Protein AF-A0A4V1UZB8-F1 (afdb_monomer_lite)

pLDDT: mean 87.88, std 10.33, range [54.5, 97.44]

Secondary structure (DSSP, 8-state):
--HHHHHHHHHHHHHHTTS-HHHHHHHHHHHSEEEEETTEEEESHHHHHHHHHSS-GGGS-HHHHHHHHHHHHSTTT--S-TT-HHHHHHHHHHHHHHHHHHHHTT--B-TTSSBPP-

Foldseek 3Di:
DDPVVVVVVVVVVVVVVPDDPVRVVVVQQQAQWQAADPVGTDGHPQRLCCRQPVDGLVPDALLSNLLSVLCSVPRVPDHSHPPDPVSNVSSVVVLVVQQVVLVVVVFHQDSRSHGDDD

Radius of gyration: 16.23 Å; chains: 1; bounding box: 36×37×41 Å

Sequence (118 aa):
PSFSAIRQAGYASGLETRLSQPQLMALWLETVDMGRSPNGWVRGFYQASRSLYNRAPAQLDDAQFLHLVAVATTPSRLQLNSANTAVKARTEQILRTIERHCADARGAPDASGFCKRG

Structure (mmCIF, N/CA/C/O backbone):
data_AF-A0A4V1UZB8-F1
#
_entry.id   AF-A0A4V1UZB8-F1
#
loop_
_atom_site.group_PDB
_atom_site.id
_atom_site.type_symbol
_atom_site.label_atom_id
_atom_site.label_alt_id
_atom_site.label_comp_id
_atom_site.label_asym_id
_atom_site.label_entity_id
_atom_site.label_seq_id
_atom_site.pdbx_PDB_ins_code
_atom_site.Cartn_x
_atom_site.Cartn_y
_atom_site.Cartn_z
_atom_site.occupancy
_atom_site.B_iso_or_equiv
_atom_site.auth_seq_id
_atom_site.auth_comp_id
_atom_site.auth_asym_id
_atom_site.auth_atom_id
_atom_site.pdbx_PDB_model_num
ATOM 1 N N . PRO A 1 1 ? -14.311 23.770 2.777 1.00 72.44 1 PRO A N 1
ATOM 2 C CA . PRO A 1 1 ? -14.508 22.326 2.484 1.00 72.44 1 PRO A CA 1
ATOM 3 C C . PRO A 1 1 ? -15.445 22.128 1.282 1.00 72.44 1 PRO A C 1
ATOM 5 O O . PRO A 1 1 ? -16.428 22.852 1.172 1.00 72.44 1 PRO A O 1
ATOM 8 N N . SER A 1 2 ? -15.145 21.190 0.377 1.00 89.12 2 SER A N 1
ATOM 9 C CA . SER A 1 2 ? -16.037 20.855 -0.745 1.00 89.12 2 SER A CA 1
ATOM 10 C C . SER A 1 2 ? -17.141 19.879 -0.313 1.00 89.12 2 SER A C 1
ATOM 12 O O . SER A 1 2 ? -16.983 19.137 0.657 1.00 89.12 2 SER A O 1
ATOM 14 N N . PHE A 1 3 ? -18.246 19.813 -1.064 1.00 93.69 3 PHE A N 1
ATOM 15 C CA . PHE A 1 3 ? -19.316 18.837 -0.805 1.00 93.69 3 PHE A CA 1
ATOM 16 C C . PHE A 1 3 ? -18.821 17.383 -0.897 1.00 93.69 3 PHE A C 1
ATOM 18 O O . PHE A 1 3 ? -19.241 16.520 -0.129 1.00 93.69 3 PHE A O 1
ATOM 25 N N . SER A 1 4 ? -17.877 17.099 -1.804 1.00 90.75 4 SER A N 1
ATOM 26 C CA . SER A 1 4 ? -17.230 15.785 -1.885 1.00 90.75 4 SER A CA 1
ATOM 27 C C . SER A 1 4 ? -16.461 15.442 -0.609 1.00 90.75 4 SER A C 1
ATOM 29 O O . SER A 1 4 ? -16.593 14.321 -0.125 1.00 90.75 4 SER A O 1
ATOM 31 N N . ALA A 1 5 ? -15.732 16.402 -0.037 1.00 92.69 5 ALA A N 1
ATOM 32 C CA . ALA A 1 5 ? -14.995 16.208 1.206 1.00 92.69 5 ALA A CA 1
ATOM 33 C C . ALA A 1 5 ? -15.935 15.959 2.397 1.00 92.69 5 ALA A C 1
ATOM 35 O O . ALA A 1 5 ? -15.664 15.078 3.206 1.00 92.69 5 ALA A O 1
ATOM 36 N N . ILE A 1 6 ? -17.074 16.660 2.471 1.00 95.06 6 ILE A N 1
ATOM 37 C CA . ILE A 1 6 ? -18.087 16.431 3.519 1.00 95.06 6 ILE A CA 1
ATOM 38 C C . ILE A 1 6 ? -18.649 15.007 3.432 1.00 95.06 6 ILE A C 1
ATOM 40 O O . ILE A 1 6 ? -18.733 14.315 4.444 1.00 95.06 6 ILE A O 1
ATOM 44 N N . ARG A 1 7 ? -18.990 14.535 2.224 1.00 95.25 7 ARG A N 1
ATOM 45 C CA . ARG A 1 7 ? -19.486 13.161 2.029 1.00 95.25 7 ARG A CA 1
ATOM 46 C C . ARG A 1 7 ? -18.451 12.108 2.417 1.00 95.25 7 ARG A C 1
ATOM 48 O O . ARG A 1 7 ? -18.809 11.126 3.056 1.00 95.25 7 ARG A O 1
ATOM 55 N N . GLN A 1 8 ? -17.188 12.313 2.045 1.00 93.44 8 GLN A N 1
ATOM 56 C CA . GLN A 1 8 ? -16.101 11.401 2.412 1.00 93.44 8 GLN A CA 1
ATOM 57 C C . GLN A 1 8 ? -15.909 11.344 3.929 1.00 93.44 8 GLN A C 1
ATOM 59 O O . GLN A 1 8 ? -15.843 10.250 4.482 1.00 93.44 8 GLN A O 1
ATOM 64 N N . ALA A 1 9 ? -15.894 12.500 4.598 1.00 94.12 9 ALA A N 1
ATOM 65 C CA . ALA A 1 9 ? -15.782 12.572 6.051 1.00 94.12 9 ALA A CA 1
ATOM 66 C C . ALA A 1 9 ? -16.958 11.867 6.747 1.00 94.12 9 ALA A C 1
ATOM 68 O O . ALA A 1 9 ? -16.741 11.035 7.621 1.00 94.12 9 ALA A O 1
ATOM 69 N N . GLY A 1 10 ? -18.194 12.122 6.304 1.00 96.12 10 GLY A N 1
ATOM 70 C CA . GLY A 1 10 ? -19.376 11.454 6.853 1.00 96.12 10 GLY A CA 1
ATOM 71 C C . GLY A 1 10 ? -19.358 9.935 6.651 1.00 96.12 10 GLY A C 1
ATOM 72 O O . GLY A 1 10 ? -19.706 9.188 7.564 1.00 96.12 10 GLY A O 1
ATOM 73 N N . TYR A 1 11 ? -18.912 9.462 5.482 1.00 95.19 11 TYR A N 1
ATOM 74 C CA . TYR A 1 11 ? -18.764 8.030 5.213 1.00 95.19 11 TYR A CA 1
ATOM 75 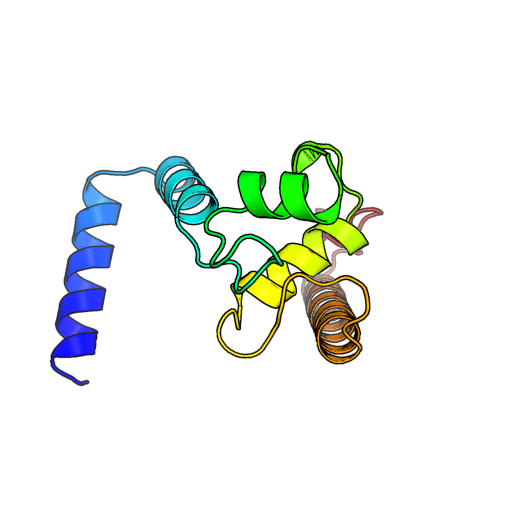C C . TYR A 1 11 ? -17.691 7.383 6.098 1.00 95.19 11 TYR A C 1
ATOM 77 O O . TYR A 1 11 ? -17.928 6.308 6.645 1.00 95.19 11 TYR A O 1
ATOM 85 N N . ALA A 1 12 ? -16.547 8.050 6.287 1.00 94.25 12 ALA A N 1
ATOM 86 C CA . ALA A 1 12 ? -15.483 7.580 7.172 1.00 94.25 12 ALA A CA 1
ATOM 87 C C . ALA A 1 12 ? -15.980 7.439 8.618 1.00 94.25 12 ALA A C 1
ATOM 89 O O . ALA A 1 12 ? -15.883 6.352 9.184 1.00 94.25 12 ALA A O 1
ATOM 90 N N . SER A 1 13 ? -16.624 8.474 9.171 1.00 95.88 13 SER A N 1
ATOM 91 C CA . SER A 1 13 ? -17.211 8.399 10.515 1.00 95.88 13 SER A CA 1
ATOM 92 C C . SER A 1 13 ? -18.254 7.284 10.623 1.00 95.88 13 SER A C 1
ATOM 94 O O . SER A 1 13 ? -18.273 6.543 11.601 1.00 95.88 13 SER A O 1
ATOM 96 N N . GLY A 1 14 ? -19.096 7.104 9.600 1.00 96.56 14 GLY A N 1
ATOM 97 C CA . GLY A 1 14 ? -20.064 6.008 9.559 1.00 96.56 14 GLY A CA 1
ATOM 98 C C . GLY A 1 14 ? -19.409 4.622 9.596 1.00 96.56 14 GLY A C 1
ATOM 99 O O . GLY A 1 14 ? -19.885 3.742 10.314 1.00 96.56 14 GLY A O 1
ATOM 100 N N . LEU A 1 15 ? -18.306 4.422 8.869 1.00 96.06 15 LEU A N 1
ATOM 101 C CA . LEU A 1 15 ? -17.549 3.167 8.888 1.00 96.06 15 LEU A CA 1
ATOM 102 C C . LEU A 1 15 ? -16.904 2.902 10.253 1.00 96.06 15 LEU A C 1
ATOM 104 O O . LEU A 1 15 ? -16.993 1.781 10.753 1.00 96.06 15 LEU A O 1
ATOM 108 N N . GLU A 1 16 ? -16.322 3.926 10.876 1.00 95.94 16 GLU A N 1
ATOM 109 C CA . GLU A 1 16 ? -15.679 3.831 12.195 1.00 95.94 16 GLU A CA 1
ATOM 110 C C . GLU A 1 16 ? -16.663 3.455 13.313 1.00 95.94 16 GLU A C 1
ATOM 112 O O . GLU A 1 16 ? -16.274 2.804 14.278 1.00 95.94 16 GLU A O 1
ATOM 117 N N . THR A 1 17 ? -17.957 3.772 13.1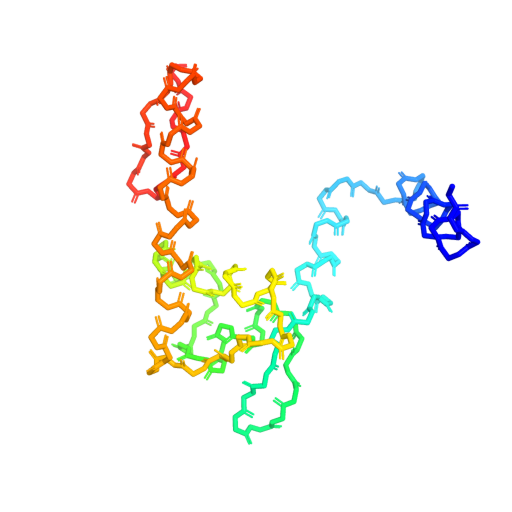71 1.00 97.06 17 THR A N 1
ATOM 118 C CA . THR A 1 17 ? -18.981 3.313 14.133 1.00 97.06 17 THR A CA 1
ATOM 119 C C . THR A 1 17 ? -19.323 1.823 14.031 1.00 97.06 17 THR A C 1
ATOM 121 O O . THR A 1 17 ? -19.960 1.282 14.932 1.00 97.06 17 THR A O 1
ATOM 124 N N . ARG A 1 18 ? -18.944 1.152 12.934 1.00 97.31 18 ARG A N 1
ATOM 125 C CA . ARG A 1 18 ? -19.337 -0.240 12.638 1.00 97.31 18 ARG A CA 1
ATOM 126 C C . ARG A 1 18 ? -18.167 -1.208 12.591 1.00 97.31 18 ARG A C 1
ATOM 128 O O . ARG A 1 18 ? -18.363 -2.401 12.806 1.00 97.31 18 ARG A O 1
ATOM 135 N N . LEU A 1 19 ? -16.980 -0.716 12.255 1.00 97.38 19 LEU A N 1
ATOM 136 C CA . LEU A 1 19 ? -15.789 -1.523 12.047 1.00 97.38 19 LEU A CA 1
ATOM 137 C C . LEU A 1 19 ? -14.697 -1.094 13.018 1.00 97.38 19 LEU A C 1
ATOM 139 O O . LEU A 1 19 ? -14.393 0.087 13.163 1.00 97.38 19 LEU A O 1
ATOM 143 N N . SER A 1 20 ? -14.062 -2.082 13.636 1.00 97.31 20 SER A N 1
ATOM 144 C CA . SER A 1 20 ? -12.830 -1.860 14.388 1.00 97.31 20 SER A CA 1
ATOM 145 C C . SER A 1 20 ? -11.689 -1.424 13.461 1.00 97.31 20 SER A C 1
ATOM 147 O O . SER A 1 20 ? -11.684 -1.721 12.264 1.00 97.31 20 SER A O 1
ATOM 149 N N . GLN A 1 21 ? -10.668 -0.775 14.023 1.00 95.75 21 GLN A N 1
ATOM 150 C CA . GLN A 1 21 ? -9.486 -0.355 13.266 1.00 95.75 21 GLN A CA 1
ATOM 151 C C . GLN A 1 21 ? -8.814 -1.511 12.487 1.00 95.75 21 GLN A C 1
ATOM 153 O O . GLN A 1 21 ? -8.493 -1.305 11.315 1.00 95.75 21 GLN A O 1
ATOM 158 N N . PRO A 1 22 ? -8.650 -2.737 13.037 1.00 97.31 22 PRO A N 1
ATOM 159 C CA . PRO A 1 22 ? -8.135 -3.866 12.258 1.00 97.31 22 PRO A CA 1
ATOM 160 C C . PRO A 1 22 ? -9.029 -4.257 11.076 1.00 97.31 22 PRO A C 1
ATOM 162 O O . PRO A 1 22 ? -8.518 -4.585 10.009 1.00 97.31 22 PRO A O 1
ATOM 165 N N . GLN A 1 23 ? -10.355 -4.197 11.230 1.00 97.44 23 GLN A N 1
ATOM 166 C CA . GLN A 1 23 ? -11.293 -4.499 10.142 1.00 97.44 23 GLN A CA 1
ATOM 167 C C . GLN A 1 23 ? -11.259 -3.425 9.050 1.00 97.44 23 GLN A C 1
ATOM 169 O O . GLN A 1 23 ? -11.280 -3.764 7.870 1.00 97.44 23 GLN A O 1
ATOM 174 N N . LEU A 1 24 ? -11.152 -2.146 9.425 1.00 96.88 24 LEU A N 1
ATOM 175 C CA . LEU A 1 24 ? -10.947 -1.049 8.474 1.00 96.88 24 LEU A CA 1
ATOM 176 C C . LEU A 1 24 ? -9.641 -1.221 7.699 1.00 96.88 24 LEU A C 1
ATOM 178 O O . LEU A 1 24 ? -9.625 -1.072 6.480 1.00 96.88 24 LEU A O 1
ATOM 182 N N . MET A 1 25 ? -8.561 -1.582 8.394 1.00 95.69 25 MET A N 1
ATOM 183 C CA . MET A 1 25 ? -7.271 -1.843 7.764 1.00 95.69 25 MET A CA 1
ATOM 184 C C . MET A 1 25 ? -7.343 -3.040 6.811 1.00 95.69 25 MET A C 1
ATOM 186 O O . MET A 1 25 ? -6.878 -2.943 5.680 1.00 95.69 25 MET A O 1
ATOM 190 N N . ALA A 1 26 ? -7.965 -4.146 7.224 1.00 95.75 26 ALA A N 1
ATOM 191 C CA . ALA A 1 26 ? -8.153 -5.314 6.366 1.00 95.75 26 ALA A CA 1
ATOM 192 C C . ALA A 1 26 ? -8.965 -4.968 5.108 1.00 95.75 26 ALA A C 1
ATOM 194 O O . ALA A 1 26 ? -8.577 -5.334 4.001 1.00 95.75 26 ALA A O 1
ATOM 195 N N . LEU A 1 27 ? -10.048 -4.198 5.263 1.00 96.06 27 LEU A N 1
ATOM 196 C CA . LEU A 1 27 ? -10.851 -3.724 4.139 1.00 96.06 27 LEU A CA 1
ATOM 197 C C . LEU A 1 27 ? -10.034 -2.830 3.196 1.00 96.06 27 LEU A C 1
ATOM 199 O O . LEU A 1 27 ? -10.127 -2.974 1.978 1.00 96.06 27 LEU A O 1
ATOM 203 N N . TRP A 1 28 ? -9.220 -1.922 3.735 1.00 95.25 28 TRP A N 1
ATOM 204 C CA . TRP A 1 28 ? -8.346 -1.075 2.927 1.00 95.25 28 TRP A CA 1
ATOM 205 C C . TRP A 1 28 ? -7.305 -1.904 2.163 1.00 95.25 28 TRP A C 1
ATOM 207 O O . TRP A 1 28 ? -7.158 -1.728 0.956 1.00 95.25 28 TRP A O 1
ATOM 217 N N . LEU A 1 29 ? -6.647 -2.858 2.829 1.00 95.69 29 LEU A N 1
ATOM 218 C CA . LEU A 1 29 ? -5.653 -3.748 2.219 1.00 95.69 29 LEU A CA 1
ATOM 219 C C . LEU A 1 29 ? -6.229 -4.599 1.083 1.00 95.69 29 LEU A C 1
ATOM 221 O O . LEU A 1 29 ? -5.495 -4.925 0.153 1.00 95.69 29 LEU A O 1
ATOM 225 N N . GLU A 1 30 ? -7.515 -4.941 1.145 1.00 95.94 30 GLU A N 1
ATOM 226 C CA . GLU A 1 30 ? -8.217 -5.698 0.105 1.00 95.94 30 GLU A CA 1
ATOM 227 C C . GLU A 1 30 ? -8.653 -4.812 -1.074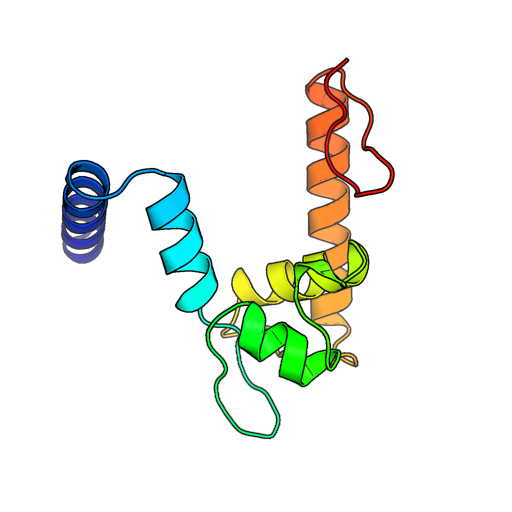 1.00 95.94 30 GLU A C 1
ATOM 229 O O . GLU A 1 30 ? -8.670 -5.252 -2.222 1.00 95.94 30 GLU A O 1
ATOM 234 N N . THR A 1 31 ? -9.007 -3.551 -0.812 1.00 95.50 31 THR A N 1
ATOM 235 C CA . THR A 1 31 ? -9.718 -2.709 -1.792 1.00 95.50 31 THR A CA 1
ATOM 236 C C . THR A 1 31 ? -8.872 -1.619 -2.435 1.00 95.50 31 THR A C 1
ATOM 238 O O . THR A 1 31 ? -9.273 -1.093 -3.474 1.00 95.50 31 THR A O 1
ATOM 241 N N . VAL A 1 32 ? -7.719 -1.276 -1.853 1.00 95.94 32 VAL A N 1
ATOM 242 C CA . VAL A 1 32 ? -6.865 -0.188 -2.340 1.00 95.94 32 VAL A CA 1
ATOM 243 C C . VAL A 1 32 ? -6.417 -0.422 -3.780 1.00 95.94 32 VAL A C 1
ATOM 245 O O . VAL A 1 32 ? -6.032 -1.525 -4.166 1.00 95.94 32 VAL A O 1
ATOM 248 N N . ASP A 1 33 ? -6.462 0.630 -4.591 1.00 95.25 33 ASP A N 1
ATOM 249 C CA . ASP A 1 33 ? -5.961 0.580 -5.956 1.00 95.25 33 ASP A CA 1
ATOM 250 C C . ASP A 1 33 ? -4.437 0.410 -5.966 1.00 95.25 33 ASP A C 1
ATOM 252 O O . ASP A 1 33 ? -3.704 1.160 -5.323 1.00 95.25 33 ASP A O 1
ATOM 256 N N . MET A 1 34 ? -3.962 -0.550 -6.755 1.00 93.94 34 MET A N 1
ATOM 257 C CA . MET A 1 34 ? -2.548 -0.904 -6.878 1.00 93.94 34 MET A CA 1
ATOM 258 C C . MET A 1 34 ? -2.008 -0.598 -8.279 1.00 93.94 34 MET A C 1
ATOM 260 O O . MET A 1 34 ? -0.988 -1.132 -8.681 1.00 93.94 34 MET A O 1
ATOM 264 N N . GLY A 1 35 ? -2.672 0.259 -9.054 1.00 88.88 35 GLY A N 1
ATOM 265 C CA . GLY A 1 35 ? -2.221 0.631 -10.396 1.00 88.88 35 GLY A CA 1
ATOM 266 C C . GLY A 1 35 ? -2.351 -0.503 -11.420 1.00 88.88 35 GLY A C 1
ATOM 267 O O . GLY A 1 35 ? -3.149 -1.430 -11.268 1.00 88.88 35 GLY A O 1
ATOM 268 N N . ARG A 1 36 ? -1.603 -0.406 -12.526 1.00 85.50 36 ARG A N 1
ATOM 269 C CA . ARG A 1 36 ? -1.683 -1.366 -13.643 1.00 85.50 36 ARG A CA 1
ATOM 270 C C . ARG A 1 36 ? -0.618 -2.459 -13.562 1.00 85.50 36 ARG A C 1
ATOM 272 O O . ARG A 1 36 ? 0.549 -2.185 -13.285 1.00 85.50 36 ARG A O 1
ATOM 279 N N . SER A 1 37 ? -1.043 -3.671 -13.904 1.00 80.31 37 SER A N 1
ATOM 280 C CA . SER A 1 37 ? -0.220 -4.825 -14.272 1.00 80.31 37 SER A CA 1
ATOM 281 C C . SER A 1 37 ? -0.429 -5.157 -15.762 1.00 80.31 37 SER A C 1
ATOM 283 O O . SER A 1 37 ? -1.355 -4.612 -16.376 1.00 80.31 37 SER A O 1
ATOM 285 N N . PRO A 1 38 ? 0.358 -6.073 -16.358 1.00 78.31 38 PRO A N 1
ATOM 286 C CA . PRO A 1 38 ? 0.105 -6.559 -17.718 1.00 78.31 38 PRO A CA 1
ATOM 287 C C . PRO A 1 38 ? -1.317 -7.108 -17.928 1.00 78.31 38 PRO A C 1
ATOM 289 O O . PRO A 1 38 ? -1.857 -6.999 -19.023 1.00 78.31 38 PRO A O 1
ATOM 292 N N . ASN A 1 39 ? -1.949 -7.624 -16.869 1.00 80.12 39 ASN A N 1
ATOM 293 C CA . ASN A 1 39 ? -3.293 -8.207 -16.905 1.00 80.12 39 ASN A CA 1
ATOM 294 C C . ASN A 1 39 ? -4.406 -7.194 -16.572 1.00 80.12 39 ASN A C 1
ATOM 296 O O . ASN A 1 39 ? -5.559 -7.579 -16.394 1.00 80.12 39 ASN A O 1
ATOM 300 N N . GLY A 1 40 ? -4.080 -5.901 -16.472 1.00 87.00 40 GLY A N 1
ATOM 301 C CA . GLY A 1 40 ? -5.038 -4.832 -16.193 1.00 87.00 40 GLY A CA 1
ATOM 302 C C . GLY A 1 40 ? -4.877 -4.195 -14.812 1.00 87.00 40 GLY A C 1
ATOM 303 O O . GLY A 1 40 ? -3.819 -4.272 -14.182 1.00 87.00 40 GLY A O 1
ATOM 304 N N . TRP A 1 41 ? -5.922 -3.489 -14.376 1.00 91.06 41 TRP A N 1
ATOM 305 C CA . TRP A 1 41 ? -5.938 -2.764 -13.104 1.00 91.06 41 TRP A CA 1
ATOM 306 C C . TRP A 1 41 ? -5.986 -3.731 -11.921 1.00 91.06 41 TRP A C 1
ATOM 308 O O . TRP A 1 41 ? -6.846 -4.609 -11.876 1.00 91.06 41 TRP A O 1
ATOM 318 N N . VAL A 1 42 ? -5.084 -3.552 -10.961 1.00 94.25 42 VAL A N 1
ATOM 319 C CA . VAL A 1 42 ? -4.978 -4.398 -9.770 1.00 94.25 42 VAL A CA 1
ATOM 320 C C . VAL A 1 42 ? -5.521 -3.644 -8.564 1.00 94.25 42 VAL A C 1
ATOM 322 O O . VAL A 1 42 ? -5.242 -2.459 -8.388 1.00 94.25 42 VAL A O 1
ATOM 325 N N . ARG A 1 43 ? -6.276 -4.343 -7.713 1.00 95.75 43 ARG A N 1
ATOM 326 C CA . ARG A 1 43 ? -6.673 -3.870 -6.382 1.00 95.75 43 ARG A CA 1
ATOM 327 C C . ARG A 1 43 ? -6.216 -4.855 -5.319 1.00 95.75 43 ARG A C 1
ATOM 329 O O . ARG A 1 43 ? -6.206 -6.059 -5.563 1.00 95.75 43 ARG A O 1
ATOM 336 N N . GLY A 1 44 ? -5.867 -4.318 -4.163 1.00 96.00 44 GLY A N 1
ATOM 337 C CA . GLY A 1 44 ? -5.500 -5.066 -2.977 1.00 96.00 44 GLY A CA 1
ATOM 338 C C . GLY A 1 44 ? -4.043 -5.533 -2.950 1.00 96.00 44 GLY A C 1
ATOM 339 O O . GLY A 1 44 ? -3.445 -5.915 -3.961 1.00 96.00 44 GLY A O 1
ATOM 340 N N . PHE A 1 45 ? -3.470 -5.538 -1.747 1.00 96.00 45 PHE A N 1
ATOM 341 C CA . PHE A 1 45 ? -2.076 -5.915 -1.499 1.00 96.00 45 PHE A CA 1
ATOM 342 C C . PHE A 1 45 ? -1.789 -7.369 -1.864 1.00 96.00 45 PHE A C 1
ATOM 344 O O . PHE A 1 45 ? -0.721 -7.664 -2.400 1.00 96.00 45 PHE A O 1
ATOM 351 N N . TYR A 1 46 ? -2.732 -8.279 -1.602 1.00 95.38 46 TYR A N 1
ATOM 352 C CA . TYR A 1 46 ? -2.541 -9.695 -1.905 1.00 95.38 46 TYR A CA 1
ATOM 353 C C . TYR A 1 46 ? -2.384 -9.923 -3.411 1.00 95.38 46 TYR A C 1
ATOM 355 O O . TYR A 1 46 ? -1.393 -10.510 -3.842 1.00 95.38 46 TYR A O 1
ATOM 363 N N . GLN A 1 47 ? -3.306 -9.396 -4.223 1.00 94.75 47 GLN A N 1
ATOM 364 C CA . GLN A 1 47 ? -3.246 -9.545 -5.679 1.00 94.75 47 GLN A CA 1
ATOM 365 C C . GLN A 1 47 ? -2.003 -8.877 -6.272 1.00 94.75 47 GLN A C 1
ATOM 367 O O . GLN A 1 47 ? -1.339 -9.463 -7.126 1.00 94.75 47 GLN A O 1
ATOM 372 N N . ALA A 1 48 ? -1.631 -7.691 -5.783 1.00 94.31 48 ALA A N 1
ATOM 373 C CA . ALA A 1 48 ? -0.413 -7.015 -6.222 1.00 94.31 48 ALA A CA 1
ATOM 374 C C . ALA A 1 48 ? 0.856 -7.816 -5.885 1.00 94.31 48 ALA A C 1
ATOM 376 O O . ALA A 1 48 ? 1.713 -8.009 -6.747 1.00 94.31 48 ALA A O 1
ATOM 377 N N . SER A 1 49 ? 0.949 -8.349 -4.663 1.00 94.94 49 SER A N 1
ATOM 378 C CA . SER A 1 49 ? 2.064 -9.195 -4.224 1.00 94.94 49 SER A CA 1
ATOM 379 C C . SER A 1 49 ? 2.170 -10.478 -5.054 1.00 94.94 49 SER A C 1
ATOM 381 O O . SER A 1 49 ? 3.252 -10.819 -5.539 1.00 94.94 49 SER A O 1
ATOM 383 N N . ARG A 1 50 ? 1.040 -11.148 -5.318 1.00 93.44 50 ARG A N 1
ATOM 384 C CA . ARG A 1 50 ? 0.988 -12.334 -6.185 1.00 93.44 50 ARG A CA 1
ATOM 385 C C . ARG A 1 50 ? 1.391 -12.006 -7.620 1.00 93.44 50 ARG A C 1
ATOM 387 O O . ARG A 1 50 ? 2.156 -12.762 -8.208 1.00 93.44 50 ARG A O 1
ATOM 394 N N . SER A 1 51 ? 0.927 -10.881 -8.161 1.00 91.19 51 SER A N 1
ATOM 395 C CA . SER A 1 51 ? 1.233 -10.468 -9.533 1.00 91.19 51 SER A CA 1
ATOM 396 C C . SER A 1 51 ? 2.700 -10.089 -9.736 1.00 91.19 51 SER A C 1
ATOM 398 O O . SER A 1 51 ? 3.220 -10.323 -10.823 1.00 91.19 51 SER A O 1
ATOM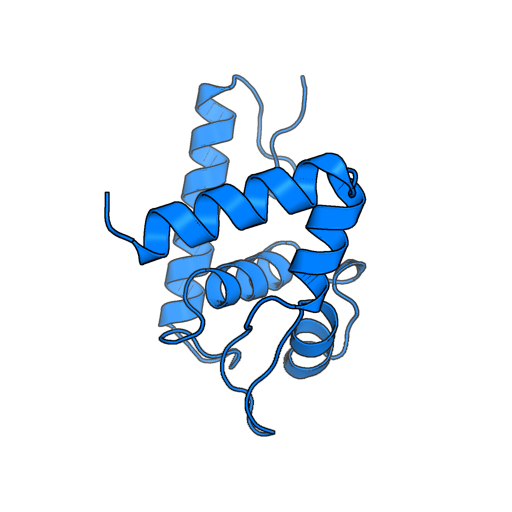 400 N N . LEU A 1 52 ? 3.347 -9.469 -8.745 1.00 90.19 52 LEU A N 1
ATOM 401 C CA . LEU A 1 52 ? 4.711 -8.952 -8.883 1.00 90.19 52 LEU A CA 1
ATOM 402 C C . LEU A 1 52 ? 5.777 -9.936 -8.386 1.00 90.19 52 LEU A C 1
ATOM 404 O O . LEU A 1 52 ? 6.821 -10.087 -9.016 1.00 90.19 52 LEU A O 1
ATOM 408 N N . TYR A 1 53 ? 5.513 -10.612 -7.267 1.00 92.12 53 TYR A N 1
ATOM 409 C CA . TYR A 1 53 ? 6.494 -11.444 -6.564 1.00 92.12 53 TYR A CA 1
ATOM 410 C C . TYR A 1 53 ? 6.102 -12.921 -6.476 1.00 92.12 53 TYR A C 1
ATOM 412 O O . TYR A 1 53 ? 6.898 -13.727 -5.999 1.00 92.12 53 TYR A O 1
ATOM 420 N N . ASN A 1 54 ? 4.890 -13.295 -6.905 1.00 94.12 54 ASN A N 1
ATOM 421 C CA . ASN A 1 54 ? 4.341 -14.646 -6.748 1.00 94.12 54 ASN A CA 1
ATOM 422 C C . ASN A 1 54 ? 4.403 -15.153 -5.289 1.00 94.12 54 ASN A C 1
ATOM 424 O O . ASN A 1 54 ? 4.619 -16.336 -5.023 1.00 94.12 54 ASN A O 1
ATOM 428 N N . ARG A 1 55 ? 4.201 -14.247 -4.327 1.00 95.94 55 ARG A N 1
ATOM 429 C CA . ARG A 1 55 ? 4.243 -14.500 -2.878 1.00 95.94 55 ARG A CA 1
ATOM 430 C C . ARG A 1 55 ? 3.057 -13.829 -2.191 1.00 95.94 55 ARG A C 1
ATOM 432 O O . ARG A 1 55 ? 2.373 -13.017 -2.805 1.00 95.94 55 ARG A O 1
ATOM 439 N N . ALA A 1 56 ? 2.764 -14.225 -0.958 1.00 95.81 56 ALA A N 1
ATOM 440 C CA . ALA A 1 56 ? 1.829 -13.489 -0.113 1.00 95.81 56 ALA A CA 1
ATOM 441 C C . ALA A 1 56 ? 2.529 -12.260 0.503 1.00 95.81 56 ALA A C 1
ATOM 443 O O . ALA A 1 56 ? 3.738 -12.326 0.733 1.00 95.81 56 ALA A O 1
ATOM 444 N N . PRO A 1 57 ? 1.800 -11.180 0.859 1.00 94.38 57 PRO A N 1
ATOM 445 C CA . PRO A 1 57 ? 2.395 -9.990 1.476 1.00 94.38 57 PRO A CA 1
ATOM 446 C C . PRO A 1 57 ? 3.246 -10.286 2.719 1.00 94.38 57 PRO A C 1
ATOM 448 O O . PRO A 1 57 ? 4.297 -9.689 2.891 1.00 94.38 57 PRO A O 1
ATOM 451 N N . ALA A 1 58 ? 2.838 -11.260 3.539 1.00 93.56 58 ALA A N 1
ATOM 452 C CA . ALA A 1 58 ? 3.564 -11.672 4.745 1.00 93.56 58 ALA A CA 1
ATOM 453 C C . ALA A 1 58 ? 4.888 -12.419 4.475 1.00 93.56 58 ALA A C 1
ATOM 455 O O . ALA A 1 58 ? 5.626 -12.713 5.406 1.00 93.56 58 ALA A O 1
ATOM 456 N N . GLN A 1 59 ? 5.166 -12.778 3.220 1.00 96.38 59 GLN A N 1
ATOM 457 C CA . GLN A 1 59 ? 6.391 -13.467 2.795 1.00 96.38 59 GLN A CA 1
ATOM 458 C C . GLN A 1 59 ? 7.359 -12.529 2.058 1.00 96.38 59 GLN A C 1
ATOM 460 O O . GLN A 1 59 ? 8.364 -12.990 1.510 1.00 96.38 59 GLN A O 1
ATOM 465 N N . LEU A 1 60 ? 7.005 -11.249 1.952 1.00 94.19 60 LEU A N 1
ATOM 466 C CA . LEU A 1 60 ? 7.843 -10.234 1.338 1.00 94.19 60 LEU A CA 1
ATOM 467 C C . LEU A 1 60 ? 8.866 -9.725 2.349 1.00 94.19 60 LEU A C 1
ATOM 469 O O . LEU A 1 60 ? 8.569 -9.636 3.539 1.00 94.19 60 LEU A O 1
ATOM 473 N N . ASP A 1 61 ? 10.047 -9.366 1.856 1.00 91.69 61 ASP A N 1
ATOM 474 C CA . ASP A 1 61 ? 10.944 -8.496 2.616 1.00 91.69 61 ASP A CA 1
ATOM 475 C C . ASP A 1 61 ? 10.412 -7.050 2.624 1.00 91.69 61 ASP A C 1
ATOM 477 O O . ASP A 1 61 ? 9.471 -6.699 1.902 1.00 91.69 61 ASP A O 1
ATOM 481 N N . ASP A 1 62 ? 11.008 -6.185 3.438 1.00 87.31 62 ASP A N 1
ATOM 482 C CA . ASP A 1 62 ? 10.487 -4.831 3.635 1.00 87.31 62 ASP A CA 1
ATOM 483 C C . ASP A 1 62 ? 10.640 -3.966 2.395 1.00 87.31 62 ASP A C 1
ATOM 485 O O . ASP A 1 62 ? 9.770 -3.151 2.105 1.00 87.31 62 ASP A O 1
ATOM 489 N N . ALA A 1 63 ? 11.696 -4.163 1.606 1.00 87.88 63 ALA A N 1
ATOM 490 C CA . ALA A 1 63 ? 11.866 -3.434 0.356 1.00 87.88 63 ALA A CA 1
ATOM 491 C C . ALA A 1 63 ? 10.755 -3.796 -0.646 1.00 87.88 63 ALA A C 1
ATOM 493 O O . ALA A 1 63 ? 10.184 -2.915 -1.294 1.00 87.88 63 ALA A O 1
ATOM 494 N N . GLN A 1 64 ? 10.407 -5.081 -0.740 1.00 92.19 64 GLN A N 1
ATOM 495 C CA . GLN A 1 64 ? 9.299 -5.585 -1.550 1.00 92.19 64 GLN A CA 1
ATOM 496 C C . GLN A 1 64 ? 7.947 -5.097 -1.025 1.00 92.19 64 GLN A C 1
ATOM 498 O O . GLN A 1 64 ? 7.092 -4.681 -1.809 1.00 92.19 64 GLN A O 1
ATOM 503 N N . PHE A 1 65 ? 7.737 -5.097 0.291 1.00 93.12 65 PHE A N 1
ATOM 504 C CA . PHE A 1 65 ? 6.503 -4.583 0.876 1.00 93.12 65 PHE A CA 1
ATOM 505 C C . PHE A 1 65 ? 6.365 -3.067 0.658 1.00 93.12 65 PHE A C 1
ATOM 507 O O . PHE A 1 65 ? 5.318 -2.590 0.214 1.00 93.12 65 PHE A O 1
ATOM 514 N N . LEU A 1 66 ? 7.439 -2.300 0.862 1.00 92.38 66 LEU A N 1
ATOM 515 C CA . LEU A 1 66 ? 7.475 -0.856 0.627 1.00 92.38 66 LEU A CA 1
ATOM 516 C C . LEU A 1 66 ? 7.341 -0.490 -0.857 1.00 92.38 66 LEU A C 1
ATOM 518 O O . LEU A 1 66 ? 6.853 0.597 -1.169 1.00 92.38 66 LEU A O 1
ATOM 522 N N . HIS A 1 67 ? 7.715 -1.374 -1.786 1.00 92.19 67 HIS A N 1
ATOM 523 C CA . HIS A 1 67 ? 7.374 -1.226 -3.204 1.00 92.19 67 HIS A CA 1
ATOM 524 C C . HIS A 1 67 ? 5.852 -1.182 -3.393 1.00 92.19 67 HIS A C 1
ATOM 526 O O . HIS A 1 67 ? 5.330 -0.275 -4.044 1.00 92.19 67 HIS A O 1
ATOM 532 N N . LEU A 1 68 ? 5.123 -2.125 -2.790 1.00 94.00 68 LEU A N 1
ATOM 533 C CA . LEU A 1 68 ? 3.660 -2.164 -2.869 1.00 94.00 68 LEU A CA 1
ATOM 534 C C . LEU A 1 68 ? 3.034 -0.920 -2.225 1.00 94.00 68 LEU A C 1
ATOM 536 O O . LEU A 1 68 ? 2.151 -0.301 -2.819 1.00 94.00 68 LEU A O 1
ATOM 540 N N . VAL A 1 69 ? 3.544 -0.499 -1.062 1.00 94.25 69 VAL A N 1
ATOM 541 C CA . VAL A 1 69 ? 3.113 0.743 -0.397 1.00 94.25 69 VAL A CA 1
ATOM 542 C C . VAL A 1 69 ? 3.342 1.957 -1.297 1.00 94.25 69 VAL A C 1
ATOM 544 O O . VAL A 1 69 ? 2.445 2.787 -1.444 1.00 94.25 69 VAL A O 1
ATOM 547 N N . ALA A 1 70 ? 4.509 2.066 -1.941 1.00 93.81 70 ALA A N 1
ATOM 548 C CA . ALA A 1 70 ? 4.812 3.171 -2.845 1.00 93.81 70 ALA A CA 1
ATOM 549 C C . ALA A 1 70 ? 3.745 3.303 -3.939 1.00 93.81 70 ALA A C 1
ATOM 551 O O . ALA A 1 70 ? 3.197 4.394 -4.121 1.00 93.81 70 ALA A O 1
ATOM 552 N N . VAL A 1 71 ? 3.389 2.195 -4.593 1.00 93.62 71 VAL A N 1
ATOM 553 C CA . VAL A 1 71 ? 2.351 2.174 -5.631 1.00 93.62 71 VAL A CA 1
ATOM 554 C C . VAL A 1 71 ? 0.977 2.535 -5.063 1.00 93.62 71 VAL A C 1
ATOM 556 O O . VAL A 1 71 ? 0.316 3.407 -5.625 1.00 93.62 71 VAL A O 1
ATOM 559 N N . ALA A 1 72 ? 0.584 1.966 -3.919 1.00 94.62 72 ALA A N 1
ATOM 560 C CA . ALA A 1 72 ? -0.703 2.241 -3.269 1.00 94.62 72 ALA A CA 1
ATOM 561 C C . ALA A 1 72 ? -0.909 3.730 -2.931 1.00 94.62 72 ALA A C 1
ATOM 563 O O . ALA A 1 72 ? -2.033 4.229 -2.961 1.00 94.62 72 ALA A O 1
ATOM 564 N N . THR A 1 73 ? 0.166 4.478 -2.643 1.00 91.38 73 THR A N 1
ATOM 565 C CA . THR A 1 73 ? 0.052 5.926 -2.385 1.00 91.38 73 THR A CA 1
ATOM 566 C C . THR A 1 73 ? -0.215 6.754 -3.641 1.00 91.38 73 THR A C 1
ATOM 568 O O . THR A 1 73 ? -0.698 7.878 -3.534 1.00 91.38 73 THR A O 1
ATOM 571 N N . THR A 1 74 ? 0.151 6.262 -4.830 1.00 90.25 74 THR A N 1
ATOM 572 C CA . THR A 1 74 ? 0.004 7.004 -6.096 1.00 90.25 74 THR A CA 1
ATOM 573 C C . THR A 1 74 ? -0.297 6.068 -7.285 1.00 90.25 74 THR A C 1
ATOM 575 O O . THR A 1 74 ? 0.442 6.067 -8.277 1.00 90.25 74 THR A O 1
ATOM 578 N N . PRO A 1 75 ? -1.396 5.292 -7.245 1.00 89.81 75 PRO A N 1
ATOM 579 C CA . PRO A 1 75 ? -1.643 4.202 -8.198 1.00 89.81 75 PRO A CA 1
ATOM 580 C C . PRO A 1 75 ? -1.942 4.679 -9.626 1.00 89.81 75 PRO A C 1
ATOM 582 O O . PRO A 1 75 ? -1.852 3.911 -10.579 1.00 89.81 75 PRO A O 1
ATOM 585 N N . SER A 1 76 ? -2.281 5.959 -9.805 1.00 87.75 76 SER A N 1
ATOM 586 C CA . SER A 1 76 ? -2.486 6.567 -11.125 1.00 87.75 76 SER A CA 1
ATOM 587 C C . SER A 1 76 ? -1.186 6.933 -11.849 1.00 87.75 76 SER A C 1
ATOM 589 O O . SER A 1 76 ? -1.212 7.135 -13.061 1.00 87.75 76 SER A O 1
ATOM 591 N N . ARG A 1 77 ? -0.056 7.037 -11.133 1.00 86.69 77 ARG A N 1
ATOM 592 C CA . ARG A 1 77 ? 1.251 7.431 -11.700 1.00 86.69 77 ARG A CA 1
ATOM 593 C C . ARG A 1 77 ? 2.290 6.325 -11.615 1.00 86.69 77 ARG A C 1
ATOM 595 O O . ARG A 1 77 ? 3.148 6.223 -12.486 1.00 86.69 77 ARG A O 1
ATOM 602 N N . LEU A 1 78 ? 2.230 5.526 -10.558 1.00 87.31 78 LEU A N 1
ATOM 603 C CA . LEU A 1 78 ? 3.153 4.431 -10.315 1.00 87.31 78 LEU A CA 1
ATOM 604 C C . LEU A 1 78 ? 2.522 3.122 -10.784 1.00 87.31 78 LEU A C 1
ATOM 606 O O . LEU A 1 78 ? 1.348 2.860 -10.537 1.00 87.31 78 LEU A O 1
ATOM 610 N N . GLN A 1 79 ? 3.307 2.320 -11.496 1.00 82.25 79 GLN A N 1
ATOM 611 C CA . GLN A 1 79 ? 2.882 1.018 -12.004 1.00 82.25 79 GLN A CA 1
ATOM 612 C C . GLN A 1 79 ? 3.564 -0.091 -11.207 1.00 82.25 79 GLN A C 1
ATOM 614 O O . GLN A 1 79 ? 4.673 0.101 -10.722 1.00 82.25 79 GLN A O 1
ATOM 619 N N . LEU A 1 80 ? 2.929 -1.261 -11.119 1.00 82.56 80 LEU A N 1
ATOM 620 C CA . LEU A 1 80 ? 3.449 -2.420 -10.379 1.00 82.56 80 LEU A CA 1
ATOM 621 C C . LEU A 1 80 ? 4.642 -3.108 -11.053 1.00 82.56 80 LEU A C 1
ATOM 623 O O . LEU A 1 80 ? 5.041 -4.185 -10.633 1.00 82.56 80 LEU A O 1
ATOM 627 N N . ASN A 1 81 ? 5.197 -2.558 -12.129 1.00 79.38 81 ASN A N 1
ATOM 628 C CA . ASN A 1 81 ? 6.319 -3.179 -12.816 1.00 79.38 81 ASN A CA 1
ATOM 629 C C . ASN A 1 81 ? 7.645 -2.881 -12.094 1.00 79.38 81 ASN A C 1
ATOM 631 O O . ASN A 1 81 ? 8.022 -1.734 -11.858 1.00 79.38 81 ASN A O 1
ATOM 635 N N . SER A 1 82 ? 8.399 -3.940 -11.796 1.00 62.69 82 SER A N 1
ATOM 636 C CA . SER A 1 82 ? 9.656 -3.887 -11.036 1.00 62.69 82 SER A CA 1
ATOM 637 C C . SER A 1 82 ? 10.760 -3.036 -11.678 1.00 62.69 82 SER A C 1
ATOM 639 O O . SER A 1 82 ? 11.651 -2.566 -10.975 1.00 62.69 82 SER A O 1
ATOM 641 N N . ALA A 1 83 ? 10.694 -2.793 -12.990 1.00 67.12 83 ALA A N 1
ATOM 642 C CA . ALA A 1 83 ? 11.663 -1.983 -13.732 1.00 67.12 83 ALA A CA 1
ATOM 643 C C . ALA A 1 83 ? 11.447 -0.459 -13.604 1.00 67.12 83 ALA A C 1
ATOM 645 O O . ALA A 1 83 ? 12.187 0.323 -14.200 1.00 67.12 83 ALA A O 1
ATOM 646 N N . ASN A 1 84 ? 10.434 -0.010 -12.858 1.00 69.56 84 ASN A N 1
ATOM 647 C CA . ASN A 1 84 ? 10.090 1.403 -12.778 1.00 69.56 84 ASN A CA 1
ATOM 648 C C . ASN A 1 84 ? 10.979 2.160 -11.781 1.00 69.56 84 ASN A C 1
ATOM 650 O O . ASN A 1 84 ? 10.796 2.093 -10.562 1.00 69.56 84 ASN A O 1
ATOM 654 N N . THR A 1 85 ? 11.921 2.940 -12.312 1.00 83.00 85 THR A N 1
ATOM 655 C CA . THR A 1 85 ? 12.827 3.787 -11.523 1.00 83.00 85 THR A CA 1
ATOM 656 C C . THR A 1 85 ? 12.083 4.791 -10.638 1.00 83.00 85 THR A C 1
ATOM 658 O O . THR A 1 85 ? 12.567 5.106 -9.551 1.00 83.00 85 THR A O 1
ATOM 661 N N . ALA A 1 86 ? 10.884 5.239 -11.031 1.00 87.88 86 ALA A N 1
ATOM 662 C CA . ALA A 1 86 ? 10.067 6.138 -10.219 1.00 87.88 86 ALA A CA 1
ATOM 663 C C . ALA A 1 86 ? 9.499 5.445 -8.972 1.00 87.88 86 ALA A C 1
ATOM 665 O O . ALA A 1 86 ? 9.426 6.065 -7.909 1.00 87.88 86 ALA A O 1
ATOM 666 N N . VAL A 1 87 ? 9.142 4.158 -9.069 1.00 88.19 87 VAL A N 1
ATOM 667 C CA . VAL A 1 87 ? 8.695 3.384 -7.901 1.00 88.19 87 VAL A CA 1
ATOM 668 C C . VAL A 1 87 ? 9.854 3.190 -6.939 1.00 88.19 87 VAL A C 1
ATOM 670 O O . VAL A 1 87 ? 9.704 3.476 -5.757 1.00 88.19 87 VAL A O 1
ATOM 673 N N . LYS A 1 88 ? 11.034 2.821 -7.452 1.00 88.62 88 LYS A N 1
ATOM 674 C CA . LYS A 1 88 ? 12.244 2.689 -6.632 1.00 88.62 88 LYS A CA 1
ATOM 675 C C . LYS A 1 88 ? 12.562 3.982 -5.873 1.00 88.62 88 LYS A C 1
ATOM 677 O O . LYS A 1 88 ? 12.710 3.954 -4.654 1.00 88.62 88 LYS A O 1
ATOM 682 N N . ALA A 1 89 ? 12.583 5.123 -6.566 1.00 91.31 89 ALA A N 1
ATOM 683 C CA . ALA A 1 89 ? 12.833 6.422 -5.940 1.00 91.31 89 ALA A CA 1
ATOM 684 C C . ALA A 1 89 ? 11.791 6.757 -4.855 1.00 91.31 89 ALA A C 1
ATOM 6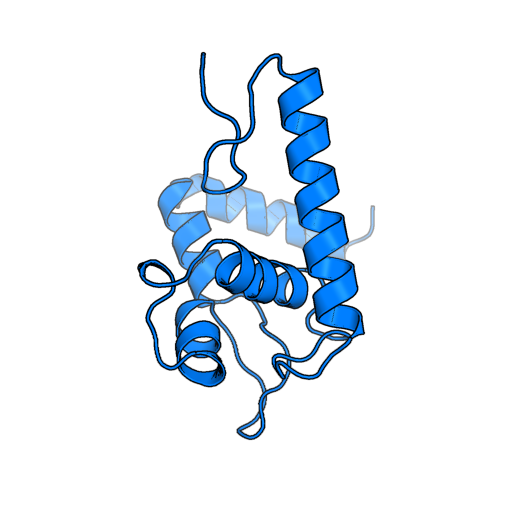86 O O . ALA A 1 89 ? 12.131 7.302 -3.801 1.00 91.31 89 ALA A O 1
ATOM 687 N N . ARG A 1 90 ? 10.518 6.404 -5.085 1.00 92.62 90 ARG A N 1
ATOM 688 C CA . ARG A 1 90 ? 9.448 6.593 -4.100 1.00 92.62 90 ARG A CA 1
ATOM 689 C C . ARG A 1 90 ? 9.614 5.675 -2.888 1.00 92.62 90 ARG A C 1
ATOM 691 O O . ARG A 1 90 ? 9.449 6.148 -1.767 1.00 92.62 90 ARG A O 1
ATOM 698 N N . THR A 1 91 ? 9.962 4.408 -3.093 1.00 91.25 91 THR A N 1
ATOM 699 C CA . THR A 1 91 ? 10.255 3.445 -2.023 1.00 91.25 91 THR A CA 1
ATOM 700 C C . THR A 1 91 ? 11.390 3.946 -1.131 1.00 91.25 91 THR A C 1
ATOM 702 O O . THR A 1 91 ? 11.230 4.002 0.085 1.00 91.25 91 THR A O 1
ATOM 705 N N . GLU A 1 92 ? 12.488 4.421 -1.722 1.00 91.00 92 GLU A N 1
ATOM 706 C CA . GLU A 1 92 ? 13.609 5.003 -0.973 1.00 91.00 92 GLU A CA 1
ATOM 707 C C . GLU A 1 92 ? 13.199 6.264 -0.191 1.00 91.00 92 GLU A C 1
ATOM 709 O O . GLU A 1 92 ? 13.643 6.480 0.935 1.00 91.00 92 GLU A O 1
ATOM 714 N N . GLN A 1 93 ? 12.330 7.108 -0.758 1.00 91.88 93 GLN A N 1
ATOM 715 C CA . GLN A 1 93 ? 11.803 8.280 -0.055 1.00 91.88 93 GLN A CA 1
ATOM 716 C C . GLN A 1 93 ? 10.942 7.896 1.157 1.00 91.88 93 GLN A C 1
ATOM 718 O O . GLN A 1 93 ? 11.018 8.559 2.196 1.00 91.88 93 GLN A O 1
ATOM 723 N N . ILE A 1 94 ? 10.109 6.861 1.026 1.00 90.94 94 ILE A N 1
ATOM 724 C CA . ILE A 1 94 ? 9.276 6.358 2.124 1.00 90.94 94 ILE A CA 1
ATOM 725 C C . ILE A 1 94 ? 10.172 5.823 3.240 1.00 90.94 94 ILE A C 1
ATOM 727 O O . ILE A 1 94 ? 9.994 6.234 4.384 1.00 90.94 94 ILE A O 1
ATOM 731 N N . LEU A 1 95 ? 11.179 5.012 2.904 1.00 88.94 95 LEU A N 1
ATOM 732 C CA . LEU A 1 95 ? 12.129 4.477 3.879 1.00 88.94 95 LEU A CA 1
ATOM 733 C C . LEU A 1 95 ? 12.816 5.597 4.676 1.00 88.94 95 LEU A C 1
ATOM 735 O O . LEU A 1 95 ? 12.710 5.625 5.898 1.00 88.94 95 LEU A O 1
ATOM 739 N N . ARG A 1 96 ? 13.382 6.604 3.991 1.00 89.06 96 ARG A N 1
ATOM 740 C CA . ARG A 1 96 ? 13.993 7.777 4.653 1.00 89.06 96 ARG A CA 1
ATOM 741 C C . ARG A 1 96 ? 13.027 8.517 5.578 1.00 89.06 96 ARG A C 1
ATOM 743 O O . ARG A 1 96 ? 13.430 9.090 6.587 1.00 89.06 96 ARG A O 1
ATOM 750 N N . THR A 1 97 ? 11.745 8.560 5.217 1.00 90.25 97 THR A N 1
ATOM 751 C CA . THR A 1 97 ? 10.720 9.220 6.035 1.00 90.25 97 THR A CA 1
ATOM 752 C C . THR A 1 97 ? 10.462 8.443 7.323 1.00 90.25 97 THR A C 1
ATOM 754 O O . THR A 1 97 ? 10.339 9.067 8.376 1.00 90.25 97 THR A O 1
ATOM 757 N N . ILE A 1 98 ? 10.410 7.111 7.244 1.00 87.19 98 ILE A N 1
ATOM 758 C CA . ILE A 1 98 ? 10.231 6.240 8.409 1.00 87.19 98 ILE A CA 1
ATOM 759 C C . ILE A 1 98 ? 11.459 6.320 9.322 1.00 87.19 98 ILE A C 1
ATOM 761 O O . ILE A 1 98 ? 11.307 6.580 10.512 1.00 87.19 98 ILE A O 1
ATOM 765 N N . GLU A 1 99 ? 12.666 6.202 8.765 1.00 85.94 99 GLU A N 1
ATOM 766 C CA . GLU A 1 99 ? 13.928 6.295 9.515 1.00 85.94 99 GLU A CA 1
ATOM 767 C C . GLU A 1 99 ? 14.029 7.603 10.309 1.00 85.94 99 GLU A C 1
ATOM 769 O O . GLU A 1 99 ? 14.331 7.589 11.503 1.00 85.94 99 GLU A O 1
ATOM 774 N N . ARG A 1 100 ? 13.705 8.737 9.671 1.00 87.69 100 ARG A N 1
ATOM 775 C CA . ARG A 1 100 ? 13.668 10.043 10.341 1.00 87.69 100 ARG A CA 1
ATOM 776 C C . ARG A 1 100 ? 12.637 10.076 11.467 1.00 87.69 100 ARG A C 1
ATOM 778 O O . ARG A 1 100 ? 12.937 10.566 12.548 1.00 87.69 100 ARG A O 1
ATOM 785 N N . HIS A 1 101 ? 11.439 9.542 11.233 1.00 86.50 101 HIS A N 1
ATOM 786 C CA . HIS A 1 101 ? 10.397 9.512 12.257 1.00 86.50 101 HIS A CA 1
ATOM 787 C C . HIS A 1 101 ? 10.813 8.685 13.482 1.00 86.50 101 HIS A C 1
ATOM 789 O O . HIS A 1 101 ? 10.542 9.086 14.612 1.00 86.50 101 HIS A O 1
ATOM 795 N N . CYS A 1 102 ? 11.521 7.571 13.277 1.00 85.38 102 CYS A N 1
ATOM 796 C CA . CYS A 1 102 ? 12.053 6.770 14.377 1.00 85.38 102 CYS A CA 1
ATOM 797 C C . CYS A 1 102 ? 13.133 7.523 15.167 1.00 85.38 102 CYS A C 1
ATOM 799 O O . CYS A 1 102 ? 13.083 7.536 16.400 1.00 85.38 102 CYS A O 1
ATOM 801 N N . ALA A 1 103 ? 14.050 8.211 14.475 1.00 82.19 103 ALA A N 1
ATOM 802 C CA . ALA A 1 103 ? 15.078 9.030 15.117 1.00 82.19 103 ALA A CA 1
ATOM 803 C C . ALA A 1 103 ? 14.468 10.110 16.032 1.00 82.19 103 ALA A C 1
ATOM 805 O O . ALA A 1 103 ? 14.898 10.258 17.177 1.00 82.19 103 ALA A O 1
ATOM 806 N N . ASP A 1 104 ? 13.414 10.790 15.571 1.00 83.38 104 ASP A N 1
ATOM 807 C CA . ASP A 1 104 ? 12.698 11.809 16.351 1.00 83.38 104 ASP A CA 1
ATOM 808 C C . ASP A 1 104 ? 11.944 11.203 17.552 1.00 83.38 104 ASP A C 1
ATOM 810 O O . ASP A 1 104 ? 11.868 11.803 18.626 1.00 83.38 104 ASP A O 1
ATOM 814 N N . ALA A 1 105 ? 11.412 9.987 17.399 1.00 75.12 105 ALA A N 1
ATOM 815 C CA . ALA A 1 105 ? 10.662 9.276 18.435 1.00 75.12 105 ALA A CA 1
ATOM 816 C C . ALA A 1 105 ? 11.541 8.603 19.516 1.00 75.12 105 ALA A C 1
ATOM 818 O O . ALA A 1 105 ? 10.997 7.993 20.439 1.00 75.12 105 ALA A O 1
ATOM 819 N N . ARG A 1 106 ? 12.879 8.718 19.443 1.00 66.44 106 ARG A N 1
ATOM 820 C CA . ARG A 1 106 ? 13.862 7.980 20.274 1.00 66.44 106 ARG A CA 1
ATOM 821 C C . ARG A 1 106 ? 13.767 6.450 20.139 1.00 66.44 106 ARG A C 1
ATOM 823 O O . ARG A 1 106 ? 13.998 5.731 21.108 1.00 66.44 106 ARG A O 1
ATOM 830 N N . GLY A 1 107 ? 13.449 5.949 18.946 1.00 66.81 107 GLY A N 1
ATOM 831 C CA . GLY A 1 107 ? 13.511 4.523 18.606 1.00 66.81 107 GLY A CA 1
ATOM 832 C C . GLY A 1 107 ? 14.444 4.283 17.418 1.00 66.81 107 GLY A C 1
ATOM 833 O O . GLY A 1 107 ? 14.512 5.100 16.506 1.00 66.81 107 GLY A O 1
ATOM 834 N N . ALA A 1 108 ? 15.175 3.170 17.391 1.00 64.25 108 ALA A N 1
ATOM 835 C CA . ALA A 1 108 ? 15.941 2.789 16.200 1.00 64.25 108 ALA A CA 1
ATOM 836 C C . ALA A 1 108 ? 15.031 2.038 15.212 1.00 64.25 108 ALA A C 1
ATOM 838 O O . ALA A 1 108 ? 14.212 1.239 15.672 1.00 64.25 108 ALA A O 1
ATOM 839 N N . PRO A 1 109 ? 15.159 2.232 13.888 1.00 65.06 109 PRO A N 1
ATOM 840 C CA . PRO A 1 109 ? 14.531 1.324 12.934 1.00 65.06 109 PRO A CA 1
ATOM 841 C C . PRO A 1 109 ? 15.034 -0.114 13.176 1.00 65.06 109 PRO A C 1
ATOM 843 O O . PRO A 1 109 ? 16.213 -0.341 13.456 1.00 65.06 109 PRO A O 1
ATOM 846 N N . ASP A 1 110 ? 14.129 -1.088 13.147 1.00 72.38 110 ASP A N 1
ATOM 847 C CA . ASP A 1 110 ? 14.439 -2.510 13.190 1.00 72.38 110 ASP A CA 1
ATOM 848 C C . ASP A 1 110 ? 14.867 -3.028 11.813 1.00 72.38 110 ASP A C 1
ATOM 850 O O . ASP A 1 110 ? 14.934 -2.284 10.836 1.00 72.38 110 ASP A O 1
ATOM 854 N N . ALA A 1 111 ? 15.185 -4.326 11.743 1.00 62.41 111 ALA A N 1
ATOM 855 C CA . ALA A 1 111 ? 15.565 -4.983 10.494 1.00 62.41 111 ALA A CA 1
ATOM 856 C C . ALA A 1 111 ? 14.472 -4.885 9.419 1.00 62.41 111 ALA A C 1
ATOM 858 O O . ALA A 1 111 ? 14.794 -4.992 8.241 1.00 62.41 111 ALA A O 1
ATOM 859 N N . SER A 1 112 ? 13.228 -4.641 9.844 1.00 61.38 112 SER A N 1
ATOM 860 C CA . SER A 1 112 ? 12.072 -4.420 8.988 1.00 61.38 112 SER A CA 1
ATOM 861 C C . SER A 1 112 ? 11.833 -2.958 8.585 1.00 61.38 112 SER A C 1
ATOM 863 O O . SER A 1 112 ? 10.862 -2.623 7.908 1.00 61.38 112 SER A O 1
ATOM 865 N N . GLY A 1 113 ? 12.718 -2.048 9.000 1.00 63.75 113 GLY A N 1
ATOM 866 C CA . GLY A 1 113 ? 12.579 -0.617 8.758 1.00 63.75 113 GLY A CA 1
ATOM 867 C C . GLY A 1 113 ? 11.488 0.056 9.596 1.00 63.75 113 GLY A C 1
ATOM 868 O O . GLY A 1 113 ? 11.173 1.211 9.328 1.00 63.75 113 GLY A O 1
ATOM 869 N N . PHE A 1 114 ? 10.922 -0.609 10.610 1.00 69.94 114 PHE A N 1
ATOM 870 C CA . PHE A 1 114 ? 9.934 -0.046 11.539 1.00 69.94 114 PHE A CA 1
ATOM 871 C C . PHE A 1 114 ? 10.571 0.347 12.874 1.00 69.94 114 PHE A C 1
ATOM 873 O O . PHE A 1 114 ? 11.576 -0.216 13.286 1.00 69.94 114 PHE A O 1
ATOM 880 N N . CYS A 1 115 ? 10.011 1.324 13.591 1.00 75.06 115 CYS A N 1
ATOM 881 C CA . CYS A 1 115 ? 10.618 1.777 14.845 1.00 75.06 115 CYS A CA 1
ATOM 882 C C . CYS A 1 115 ? 10.563 0.678 15.921 1.00 75.06 115 CYS A C 1
ATOM 884 O O . CYS A 1 115 ? 9.475 0.275 16.344 1.00 75.06 115 CYS A O 1
ATOM 886 N N . LYS A 1 116 ? 11.721 0.254 16.442 1.00 66.88 116 LYS A N 1
ATOM 887 C CA . LYS A 1 116 ? 11.783 -0.521 17.685 1.00 66.88 116 LYS A CA 1
ATOM 888 C C . LYS A 1 116 ? 11.190 0.315 18.808 1.00 66.88 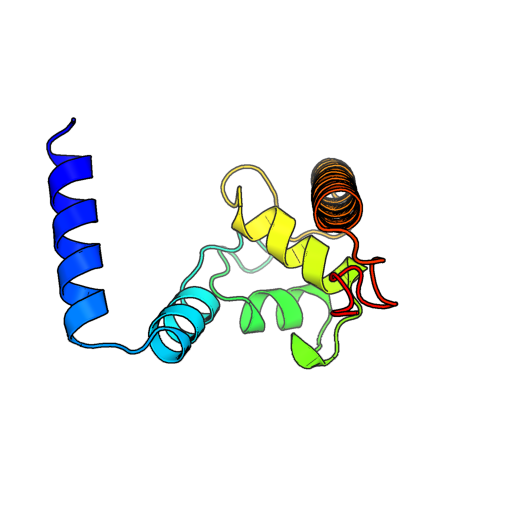116 LYS A C 1
ATOM 890 O O . LYS A 1 116 ? 11.654 1.425 19.072 1.00 66.88 116 LYS A O 1
ATOM 895 N N . ARG A 1 117 ? 10.201 -0.243 19.505 1.00 56.84 117 ARG A N 1
ATOM 896 C CA . ARG A 1 117 ? 9.864 0.233 20.848 1.00 56.84 117 ARG A CA 1
ATOM 897 C C . ARG A 1 117 ? 11.046 -0.109 21.757 1.00 56.84 117 ARG A C 1
ATOM 899 O O . ARG A 1 117 ? 11.401 -1.284 21.850 1.00 56.84 117 ARG A O 1
ATOM 906 N N . GLY A 1 118 ? 11.686 0.926 22.302 1.00 54.50 118 GLY A N 1
ATOM 907 C CA . GLY A 1 118 ? 12.672 0.801 23.378 1.00 54.50 118 GLY A CA 1
ATOM 908 C C . GLY A 1 118 ? 12.027 0.352 24.679 1.00 54.50 118 GLY A C 1
ATOM 909 O O . GLY A 1 118 ? 10.804 0.581 24.834 1.00 54.50 118 GLY A O 1
#